Protein AF-A0A2G9T8Y3-F1 (afdb_monomer)

Sequence (91 aa):
MGDTITEVNENSQVDQYLYQGDVVLTEEQADEIVEDIEDEVAGGNRTKRQAFKDHRYPKMLWSHGVNYYFHNLASMHATTVSYKQARAGQK

Organism: Teladorsagia circumcincta (NCBI:txid45464)

Solvent-accessible surface area (backbone atoms only — not comparable to full-atom values): 5983 Å² total; per-residue (Å²): 138,78,81,49,68,50,57,54,26,50,78,65,73,50,30,92,68,24,53,98,36,80,37,79,70,55,72,69,60,48,51,55,51,50,53,55,50,52,42,35,73,74,70,44,80,78,76,76,88,67,83,90,71,59,97,59,57,72,76,79,55,67,87,86,59,80,91,82,84,80,62,92,84,58,50,72,67,57,53,54,53,52,51,54,52,56,61,69,69,73,118

Mean predicted aligned error: 7.31 Å

Secondary structure (DSSP, 8-state):
----HHHHHHHTT-GGGSBTTTBPPPHHHHHHHHHHHHHHHTT------PPP--TTTTTTS-BTB------TTS-HHHHHHHHHHHHHT--

pLDDT: mean 85.79, std 9.01, range [54.94, 95.44]

Structure (mmCIF, N/CA/C/O backbone):
data_AF-A0A2G9T8Y3-F1
#
_entry.id   AF-A0A2G9T8Y3-F1
#
loop_
_atom_site.group_PDB
_atom_site.id
_atom_site.type_symbol
_atom_site.label_atom_id
_atom_site.label_alt_id
_atom_site.label_comp_id
_atom_site.label_asym_id
_atom_site.label_entity_id
_atom_site.label_seq_id
_atom_site.pdbx_PDB_ins_code
_atom_site.Cartn_x
_atom_site.Cartn_y
_atom_site.Cartn_z
_atom_site.occupancy
_atom_site.B_iso_or_equiv
_atom_site.auth_seq_id
_atom_site.auth_comp_id
_atom_site.auth_asym_id
_atom_site.auth_atom_id
_atom_site.pdbx_PDB_model_num
ATOM 1 N N . MET A 1 1 ? 24.517 -0.021 -5.467 1.00 66.50 1 MET A N 1
ATOM 2 C CA . MET A 1 1 ? 23.586 0.534 -4.466 1.00 66.50 1 MET A CA 1
ATOM 3 C C . MET A 1 1 ? 22.445 1.135 -5.257 1.00 66.50 1 MET A C 1
ATOM 5 O O . MET A 1 1 ? 22.732 1.740 -6.281 1.00 66.50 1 MET A O 1
ATOM 9 N N . GLY A 1 2 ? 21.208 0.821 -4.894 1.00 83.62 2 GLY A N 1
ATOM 10 C CA . GLY A 1 2 ? 20.016 1.360 -5.546 1.00 83.62 2 GLY A CA 1
ATOM 11 C C . GLY A 1 2 ? 19.210 2.152 -4.530 1.00 83.62 2 GLY A C 1
ATOM 12 O O . GLY A 1 2 ? 19.393 1.937 -3.330 1.00 83.62 2 GLY A O 1
ATOM 13 N N . ASP A 1 3 ? 18.363 3.036 -5.036 1.00 90.94 3 ASP A N 1
ATOM 14 C CA . ASP A 1 3 ? 17.477 3.870 -4.233 1.00 90.94 3 ASP A CA 1
ATOM 15 C C . ASP A 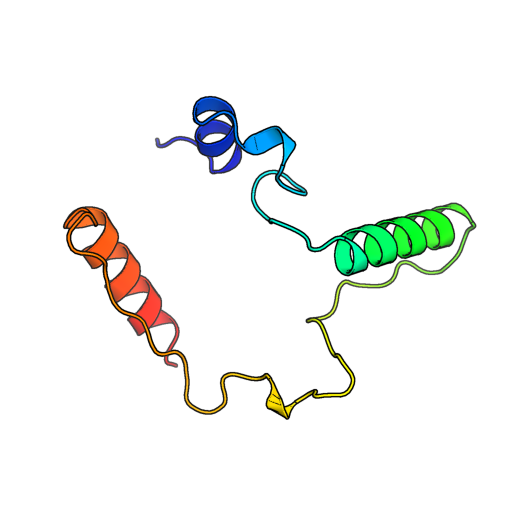1 3 ? 16.518 2.993 -3.413 1.00 90.94 3 ASP A C 1
ATOM 17 O O . ASP A 1 3 ? 16.078 1.918 -3.846 1.00 90.94 3 ASP A O 1
ATOM 21 N N . THR A 1 4 ? 16.213 3.439 -2.202 1.00 93.31 4 THR A N 1
ATOM 22 C CA . THR A 1 4 ? 15.173 2.854 -1.354 1.00 93.31 4 THR A CA 1
ATOM 23 C C . THR A 1 4 ? 13.788 3.119 -1.947 1.00 93.31 4 THR A C 1
ATOM 25 O O . THR A 1 4 ? 13.600 4.036 -2.743 1.00 93.31 4 THR A O 1
ATOM 28 N N . ILE A 1 5 ? 12.783 2.328 -1.553 1.00 91.44 5 ILE A N 1
ATOM 29 C CA . ILE A 1 5 ? 11.403 2.535 -2.027 1.00 91.44 5 ILE A CA 1
ATOM 30 C C . ILE A 1 5 ? 10.883 3.938 -1.685 1.00 91.44 5 ILE A C 1
ATOM 32 O O . ILE A 1 5 ? 10.211 4.557 -2.503 1.00 91.44 5 ILE A O 1
ATOM 36 N N . THR A 1 6 ? 11.263 4.460 -0.517 1.00 92.19 6 THR A N 1
ATOM 37 C CA . THR A 1 6 ? 10.922 5.812 -0.074 1.00 92.19 6 THR A CA 1
ATOM 38 C C . THR A 1 6 ? 11.544 6.861 -0.993 1.00 92.19 6 THR A C 1
ATOM 40 O O . THR A 1 6 ? 10.815 7.685 -1.527 1.00 92.19 6 THR A O 1
ATOM 43 N N . GLU A 1 7 ? 12.846 6.767 -1.288 1.00 93.94 7 GLU A N 1
ATOM 44 C CA . GLU A 1 7 ? 13.525 7.690 -2.214 1.00 93.94 7 GLU A CA 1
ATOM 45 C C . GLU A 1 7 ? 12.927 7.628 -3.630 1.00 93.94 7 GLU A C 1
ATOM 47 O O . GLU A 1 7 ? 12.727 8.659 -4.269 1.00 93.94 7 GLU A O 1
ATOM 52 N N . VAL A 1 8 ? 12.588 6.433 -4.127 1.00 94.62 8 VAL A N 1
ATOM 53 C CA . VAL A 1 8 ? 11.932 6.271 -5.438 1.00 94.62 8 VAL A CA 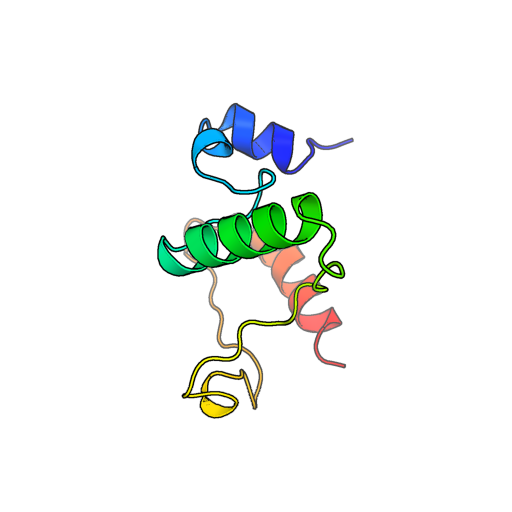1
ATOM 54 C C . VAL A 1 8 ? 10.565 6.965 -5.471 1.00 94.62 8 VAL A C 1
ATOM 56 O O . VAL A 1 8 ? 10.237 7.631 -6.459 1.00 94.62 8 VAL A O 1
ATOM 59 N N . ASN A 1 9 ? 9.773 6.825 -4.408 1.00 95.00 9 ASN A N 1
ATOM 60 C CA . ASN A 1 9 ? 8.429 7.395 -4.323 1.00 95.00 9 ASN A CA 1
ATOM 61 C C . ASN A 1 9 ? 8.449 8.914 -4.098 1.00 95.00 9 ASN A C 1
ATOM 63 O O . ASN A 1 9 ? 7.659 9.621 -4.727 1.00 95.00 9 ASN A O 1
ATOM 67 N N . GLU A 1 10 ? 9.387 9.419 -3.294 1.00 93.44 10 GLU A N 1
ATOM 68 C CA . GLU A 1 10 ? 9.651 10.855 -3.123 1.00 93.44 10 GLU A CA 1
ATOM 69 C C . GLU A 1 10 ? 10.081 11.496 -4.449 1.00 93.44 10 GLU A C 1
ATOM 71 O O . GLU A 1 10 ? 9.511 12.500 -4.880 1.00 93.44 10 GLU A O 1
ATOM 76 N N . ASN A 1 11 ? 11.017 10.869 -5.170 1.00 94.31 11 ASN A N 1
ATOM 77 C CA . ASN A 1 11 ? 11.459 11.336 -6.488 1.00 94.31 11 ASN A CA 1
ATOM 78 C C . ASN A 1 11 ? 10.328 11.326 -7.530 1.00 94.31 11 ASN A C 1
ATOM 80 O O . ASN A 1 11 ? 10.345 12.115 -8.476 1.00 94.31 11 ASN A O 1
ATOM 84 N N . SER A 1 12 ? 9.343 10.442 -7.352 1.00 93.69 12 SER A N 1
ATOM 85 C CA . SER A 1 12 ? 8.147 10.349 -8.196 1.00 93.69 12 SER A CA 1
ATOM 86 C C . SER A 1 12 ? 6.996 11.244 -7.718 1.00 93.69 12 SER A C 1
ATOM 88 O O . SER A 1 12 ? 5.954 11.269 -8.369 1.00 93.69 12 SER A O 1
ATOM 90 N N . GLN A 1 13 ? 7.177 11.984 -6.615 1.00 93.75 13 GLN A N 1
ATOM 91 C CA . GLN A 1 13 ? 6.203 12.909 -6.020 1.00 93.75 13 GLN A CA 1
ATOM 92 C C . GLN A 1 13 ? 4.867 12.251 -5.635 1.00 93.75 13 GLN A C 1
ATOM 94 O O . GLN A 1 13 ? 3.811 12.884 -5.693 1.00 93.75 13 GLN A O 1
ATOM 99 N N . VAL A 1 14 ? 4.904 10.967 -5.268 1.00 93.94 14 VAL A N 1
ATOM 100 C CA . VAL A 1 14 ? 3.721 10.214 -4.812 1.00 93.94 14 VAL A CA 1
ATOM 101 C C . VAL A 1 14 ? 3.751 9.909 -3.316 1.00 93.94 14 VAL A C 1
ATOM 103 O O . VAL A 1 14 ? 2.749 9.451 -2.774 1.00 93.94 14 VAL A O 1
ATOM 106 N N . ASP A 1 15 ? 4.868 10.181 -2.643 1.00 92.00 15 ASP A N 1
ATOM 107 C CA . ASP A 1 15 ? 5.114 9.914 -1.222 1.00 92.00 15 ASP A CA 1
ATOM 108 C C . ASP A 1 15 ? 4.037 10.504 -0.301 1.00 92.00 15 ASP A C 1
ATOM 110 O O . ASP A 1 15 ? 3.605 9.843 0.639 1.00 92.00 15 ASP A O 1
ATOM 114 N N . GLN A 1 16 ? 3.525 11.694 -0.625 1.00 91.25 16 GLN A N 1
ATOM 115 C CA . GLN A 1 16 ? 2.500 12.384 0.169 1.00 91.25 16 GLN A CA 1
ATOM 116 C C . GLN A 1 16 ? 1.151 11.650 0.210 1.00 91.25 16 GLN A C 1
ATOM 118 O O . GLN A 1 16 ? 0.330 11.926 1.083 1.00 91.25 16 GLN A O 1
ATOM 123 N N . TYR A 1 17 ? 0.912 10.724 -0.723 1.00 91.38 17 TYR A N 1
ATOM 124 C CA . TYR A 1 17 ? -0.307 9.912 -0.787 1.00 91.38 17 TYR A CA 1
ATOM 125 C C . TYR A 1 17 ? -0.117 8.508 -0.206 1.00 91.38 17 TYR A C 1
ATOM 127 O O . TYR A 1 17 ? -1.064 7.719 -0.182 1.00 91.38 17 TYR A O 1
ATOM 135 N N . LEU A 1 18 ? 1.103 8.171 0.218 1.00 92.81 18 LEU A N 1
ATOM 136 C CA . LEU A 1 18 ? 1.465 6.834 0.658 1.00 92.81 18 LEU A CA 1
ATOM 137 C C . LEU A 1 18 ? 1.653 6.801 2.168 1.00 92.81 18 LEU A C 1
ATOM 139 O O . LEU A 1 18 ? 2.507 7.470 2.750 1.00 92.81 18 LEU A O 1
ATOM 143 N N . TYR A 1 19 ? 0.895 5.930 2.811 1.00 89.31 19 TYR A N 1
ATOM 144 C CA . TYR A 1 19 ? 1.115 5.585 4.195 1.00 89.31 19 TYR A CA 1
ATOM 145 C C . TYR A 1 19 ? 2.449 4.846 4.350 1.00 89.31 19 TYR A C 1
ATOM 147 O O . TYR A 1 19 ? 2.731 3.891 3.625 1.00 89.31 19 TYR A O 1
ATOM 155 N N . GLN A 1 20 ? 3.282 5.312 5.289 1.00 88.38 20 GLN A N 1
ATOM 156 C CA . GLN A 1 20 ? 4.643 4.802 5.531 1.00 88.38 20 GLN A CA 1
ATOM 157 C C . GLN A 1 20 ? 5.548 4.766 4.282 1.00 88.38 20 GLN A C 1
ATOM 159 O O . GLN A 1 20 ? 6.582 4.103 4.285 1.00 88.38 20 GLN A O 1
ATOM 164 N N . GLY A 1 21 ? 5.203 5.537 3.247 1.00 90.06 21 GLY A N 1
ATOM 165 C CA . GLY A 1 21 ? 6.010 5.707 2.044 1.00 90.06 21 GL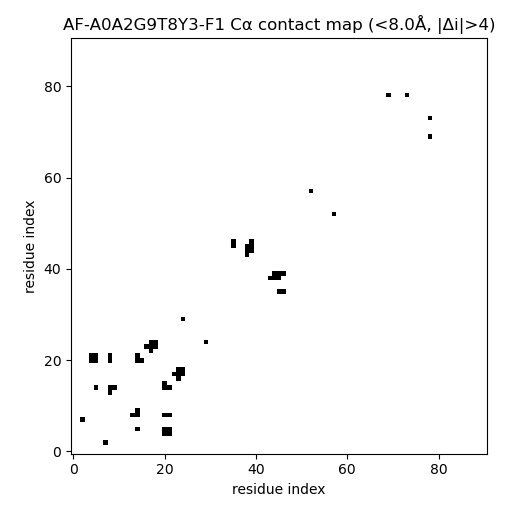Y A CA 1
ATOM 166 C C . GLY A 1 21 ? 5.850 4.619 0.981 1.00 90.06 21 GLY A C 1
ATOM 167 O O . GLY A 1 21 ? 6.494 4.740 -0.056 1.00 90.06 21 GLY A O 1
ATOM 168 N N . ASP A 1 22 ? 5.021 3.587 1.180 1.00 91.88 22 ASP A N 1
ATOM 169 C CA . ASP A 1 22 ? 4.841 2.500 0.199 1.00 91.88 22 ASP A CA 1
ATOM 170 C C . ASP A 1 22 ? 3.431 1.881 0.113 1.00 91.88 22 ASP A C 1
ATOM 172 O O . ASP A 1 22 ? 3.190 1.053 -0.770 1.00 91.88 22 ASP A O 1
ATOM 176 N N . VAL A 1 23 ? 2.476 2.290 0.957 1.00 90.06 23 VAL A N 1
ATOM 177 C CA . VAL A 1 23 ? 1.114 1.726 0.970 1.00 90.06 23 VAL A CA 1
ATOM 178 C C . VAL A 1 23 ? 0.064 2.786 0.646 1.00 90.06 23 VAL A C 1
ATOM 180 O O . VAL A 1 23 ? -0.030 3.805 1.318 1.00 90.06 23 VAL A O 1
ATOM 183 N N . VAL A 1 24 ? -0.793 2.519 -0.342 1.00 91.62 24 VAL A N 1
ATOM 184 C CA . VAL A 1 24 ? -2.036 3.285 -0.538 1.00 91.62 24 VAL A CA 1
ATOM 185 C C . VAL A 1 24 ? -3.105 2.721 0.393 1.00 91.62 24 VAL A C 1
ATOM 187 O O . VAL A 1 24 ? -3.356 1.514 0.377 1.00 91.62 24 VAL A O 1
ATOM 190 N N . LEU A 1 25 ? -3.742 3.587 1.178 1.00 87.06 25 LEU A N 1
ATOM 191 C CA . LEU A 1 25 ? -4.867 3.228 2.037 1.00 87.06 25 LEU A CA 1
ATOM 192 C C . LEU A 1 25 ? -6.188 3.672 1.409 1.00 87.06 25 LEU A C 1
ATOM 194 O O . LEU A 1 25 ? -6.257 4.688 0.718 1.00 87.06 25 LEU A O 1
ATOM 198 N N . THR A 1 26 ? -7.242 2.908 1.673 1.00 88.81 26 THR A N 1
ATOM 199 C CA . THR A 1 26 ? -8.615 3.422 1.563 1.00 88.81 26 THR A CA 1
ATOM 200 C C . THR A 1 26 ? -8.929 4.327 2.755 1.00 88.81 26 THR A C 1
ATOM 202 O O . THR A 1 26 ? -8.253 4.242 3.777 1.00 88.81 26 THR A O 1
ATOM 205 N N . GLU A 1 27 ? -9.953 5.175 2.637 1.00 89.19 27 GLU A N 1
ATOM 206 C CA . GLU A 1 27 ? -10.389 6.052 3.738 1.00 89.19 27 GLU A CA 1
ATOM 207 C C . GLU A 1 27 ? -10.716 5.240 5.003 1.00 89.19 27 GLU A C 1
ATOM 209 O O . GLU A 1 27 ? -10.154 5.510 6.055 1.00 89.19 27 GLU A O 1
ATOM 214 N N . GLU A 1 28 ? -11.488 4.155 4.870 1.00 86.56 28 GLU A N 1
ATOM 215 C CA . GLU A 1 28 ? -11.842 3.257 5.985 1.00 86.56 28 GLU A CA 1
ATOM 216 C C . GLU A 1 28 ? -10.602 2.667 6.681 1.00 86.56 28 GLU A C 1
ATOM 218 O O . GLU A 1 28 ? -10.509 2.662 7.902 1.00 86.56 28 GLU A O 1
ATOM 223 N N . GLN A 1 29 ? -9.591 2.240 5.916 1.00 84.38 29 GLN A N 1
ATOM 224 C CA . GLN A 1 29 ? -8.336 1.732 6.487 1.00 84.38 29 GLN A CA 1
ATOM 225 C C . GLN A 1 29 ? -7.498 2.821 7.167 1.00 84.38 29 GLN A C 1
ATOM 227 O O . GLN A 1 29 ? -6.721 2.516 8.071 1.00 84.38 29 GLN A O 1
ATOM 232 N N . ALA A 1 30 ? -7.581 4.066 6.694 1.00 89.00 30 ALA A N 1
ATOM 233 C CA . ALA A 1 30 ? -6.895 5.185 7.327 1.00 89.00 30 ALA A CA 1
ATOM 234 C C . ALA A 1 30 ? -7.549 5.522 8.673 1.00 89.00 30 ALA A C 1
ATOM 236 O O . ALA A 1 30 ? -6.826 5.688 9.655 1.00 89.00 30 ALA A O 1
ATOM 237 N N . ASP A 1 31 ? -8.882 5.537 8.722 1.00 89.19 31 ASP A N 1
ATOM 238 C CA . ASP A 1 31 ? -9.658 5.780 9.940 1.00 89.19 31 ASP A CA 1
ATOM 239 C C . ASP A 1 31 ? -9.392 4.695 10.998 1.00 89.19 31 ASP A C 1
ATOM 241 O O . ASP A 1 31 ? -9.045 5.028 12.130 1.00 89.19 31 ASP A O 1
ATOM 245 N N . GLU A 1 32 ? -9.412 3.410 10.616 1.00 85.62 32 GLU A N 1
ATOM 246 C CA . GLU A 1 32 ? -9.068 2.290 11.514 1.00 85.62 32 GLU A CA 1
ATOM 247 C C . GLU A 1 32 ? -7.673 2.457 12.145 1.00 85.62 32 GLU A C 1
ATOM 249 O O . GLU A 1 32 ? -7.475 2.199 13.331 1.00 85.62 32 GLU A O 1
ATOM 254 N N . ILE A 1 33 ? -6.686 2.910 11.363 1.00 85.25 33 ILE A N 1
ATOM 255 C CA . ILE A 1 33 ? -5.323 3.135 11.865 1.00 85.25 33 ILE A CA 1
ATOM 256 C C . ILE A 1 33 ? -5.275 4.320 12.834 1.00 85.25 33 ILE A C 1
ATOM 258 O O . ILE A 1 33 ? -4.495 4.280 13.787 1.00 85.25 33 ILE A O 1
ATOM 262 N N . VAL A 1 34 ? -6.048 5.381 12.588 1.00 88.12 34 VAL A N 1
ATOM 263 C CA . VAL A 1 34 ? -6.122 6.533 13.497 1.00 88.12 34 VAL A CA 1
ATOM 264 C C . VAL A 1 34 ? -6.735 6.109 14.829 1.00 88.12 34 VAL A C 1
ATOM 266 O O . VAL A 1 34 ? -6.130 6.383 15.863 1.00 88.12 34 VAL A O 1
ATOM 269 N N . GLU A 1 35 ? -7.852 5.379 14.805 1.00 86.00 35 GLU A N 1
ATOM 270 C CA . GLU A 1 35 ? -8.500 4.848 16.013 1.00 86.00 35 GLU A CA 1
ATOM 271 C C . GLU A 1 35 ? -7.551 3.936 16.809 1.00 86.00 35 GLU A C 1
ATOM 273 O O . GLU A 1 35 ? -7.370 4.136 18.012 1.00 86.00 35 GLU A O 1
ATOM 278 N N . ASP A 1 36 ? -6.852 3.012 16.136 1.00 82.56 36 ASP A N 1
ATOM 279 C CA . ASP A 1 36 ? -5.852 2.137 16.766 1.00 82.56 36 ASP A CA 1
ATOM 280 C C . ASP A 1 36 ? -4.737 2.945 17.469 1.00 82.56 36 ASP A C 1
ATOM 282 O O . ASP A 1 36 ? -4.287 2.586 18.562 1.00 82.56 36 ASP A O 1
ATOM 286 N N . ILE A 1 37 ? -4.273 4.042 16.858 1.00 84.50 37 ILE A N 1
ATOM 287 C CA . ILE A 1 37 ? -3.243 4.917 17.442 1.00 84.50 37 ILE A CA 1
ATOM 288 C C . ILE A 1 37 ? -3.796 5.686 18.648 1.00 84.50 37 ILE A C 1
ATOM 290 O O . ILE A 1 37 ? -3.099 5.825 19.657 1.00 84.50 37 ILE A O 1
ATOM 294 N N . GLU A 1 38 ? -5.016 6.208 18.557 1.00 87.12 38 GLU A N 1
ATOM 295 C CA . GLU A 1 38 ? -5.651 6.952 19.648 1.00 87.12 38 GLU A CA 1
ATOM 296 C C . GLU A 1 38 ? -5.879 6.063 20.876 1.00 87.12 38 GLU A C 1
ATOM 298 O O . GLU A 1 38 ? -5.534 6.463 21.995 1.00 87.12 38 GLU A O 1
ATOM 303 N N . ASP A 1 39 ? -6.347 4.832 20.669 1.00 84.81 39 ASP A N 1
ATOM 304 C CA . ASP A 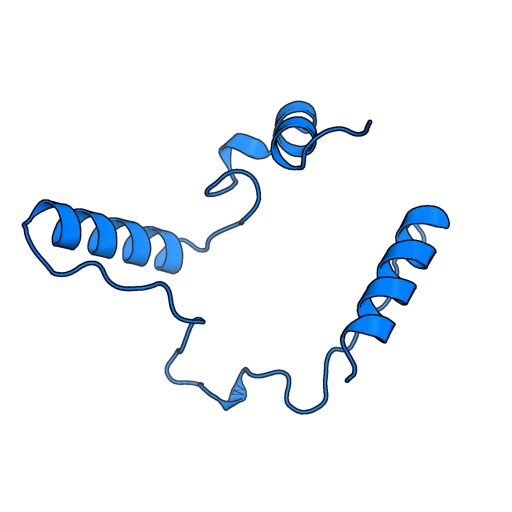1 39 ? -6.519 3.835 21.726 1.00 84.81 39 ASP A CA 1
ATOM 305 C C . ASP A 1 39 ? -5.180 3.459 22.382 1.00 84.81 39 ASP A C 1
ATOM 307 O O . ASP A 1 39 ? -5.091 3.360 23.612 1.00 84.81 39 ASP A O 1
ATOM 311 N N . GLU A 1 40 ? -4.110 3.307 21.594 1.00 82.81 40 GLU A N 1
ATOM 312 C CA . GLU A 1 40 ? -2.750 3.090 22.106 1.00 82.81 40 GLU A CA 1
ATOM 313 C C . GLU A 1 40 ? -2.273 4.248 22.993 1.00 82.81 40 GLU A C 1
ATOM 315 O O . GLU A 1 40 ? -1.737 4.027 24.086 1.00 82.81 40 GLU A O 1
ATOM 320 N N . VAL A 1 41 ? -2.483 5.492 22.552 1.00 84.44 41 VAL A N 1
ATOM 321 C CA . VAL A 1 41 ? -2.097 6.698 23.303 1.00 84.44 41 VAL A CA 1
ATOM 322 C C . VAL A 1 41 ? -2.925 6.850 24.582 1.00 84.44 41 VAL A C 1
ATOM 324 O O . VAL A 1 41 ? -2.398 7.303 25.602 1.00 84.44 41 VAL A O 1
ATOM 327 N N . ALA A 1 42 ? -4.189 6.420 24.573 1.00 85.31 42 ALA A N 1
ATOM 328 C CA . ALA A 1 42 ? -5.071 6.420 25.739 1.00 85.31 42 ALA A CA 1
ATOM 329 C C . ALA A 1 42 ? -4.712 5.349 26.796 1.00 85.31 42 ALA A C 1
ATOM 331 O O . ALA A 1 42 ? -5.368 5.262 27.838 1.00 85.31 42 ALA A O 1
ATOM 332 N N . GLY A 1 43 ? -3.660 4.554 26.569 1.00 80.81 43 GLY A N 1
ATOM 333 C CA . GLY A 1 43 ? -3.221 3.486 27.471 1.00 80.81 43 GLY A CA 1
ATOM 334 C C . GLY A 1 43 ? -3.876 2.132 27.191 1.00 80.81 43 GLY A C 1
ATOM 335 O O . GLY A 1 43 ? -3.765 1.220 28.015 1.00 80.81 43 GLY A O 1
ATOM 336 N N . GLY A 1 44 ? -4.549 1.992 26.046 1.00 77.69 44 GLY A N 1
ATOM 337 C CA . GLY A 1 44 ? -4.988 0.715 25.500 1.00 77.69 44 GLY A CA 1
ATOM 338 C C . GLY A 1 44 ? -3.808 -0.174 25.093 1.00 77.69 44 GLY A C 1
ATOM 339 O O . GLY A 1 44 ? -2.676 0.272 24.901 1.00 77.69 44 GLY A O 1
ATOM 340 N N . ASN A 1 45 ? -4.057 -1.480 24.982 1.00 76.69 45 ASN A N 1
ATOM 341 C CA . ASN A 1 45 ? -3.043 -2.410 24.490 1.00 76.69 45 ASN A CA 1
ATOM 342 C C . ASN A 1 45 ? -2.890 -2.262 22.974 1.00 76.69 45 ASN A C 1
ATOM 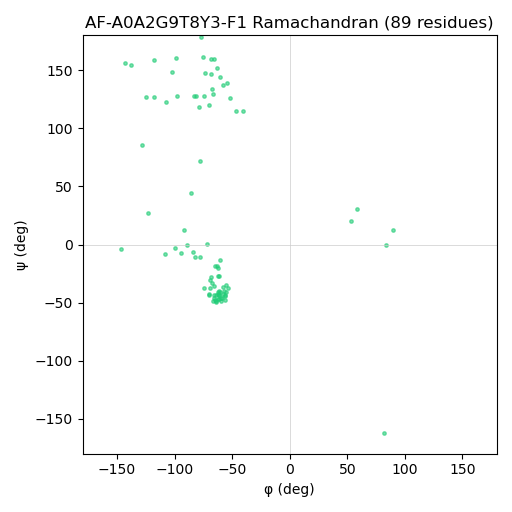344 O O . ASN A 1 45 ? -3.856 -2.437 22.245 1.00 76.69 45 ASN A O 1
ATOM 348 N N . ARG A 1 46 ? -1.648 -2.074 22.520 1.00 63.91 46 ARG A N 1
ATOM 349 C CA . ARG A 1 46 ? -1.254 -2.050 21.106 1.00 63.91 46 ARG A CA 1
ATOM 350 C C . ARG A 1 46 ? -1.846 -3.202 20.288 1.00 63.91 46 ARG A C 1
ATOM 352 O O . ARG A 1 46 ? -1.440 -4.361 20.469 1.00 63.91 46 ARG A O 1
ATOM 359 N N . THR A 1 47 ? -2.712 -2.897 19.327 1.00 66.12 47 THR A N 1
ATOM 360 C CA . THR A 1 47 ? -3.265 -3.903 18.415 1.00 66.12 47 THR A CA 1
ATOM 361 C C . THR A 1 47 ? -2.230 -4.231 17.336 1.00 66.12 47 THR A C 1
ATOM 363 O O . THR A 1 47 ? -1.767 -3.387 16.572 1.00 66.12 47 THR A O 1
ATOM 366 N N . LYS A 1 48 ? -1.783 -5.492 17.258 1.00 64.94 48 LYS A N 1
ATOM 367 C CA . LYS A 1 48 ? -0.904 -5.916 16.156 1.00 64.94 48 LYS A CA 1
ATOM 368 C C . LYS A 1 48 ? -1.712 -5.953 14.867 1.00 64.94 48 LYS A C 1
ATOM 370 O O . LYS A 1 48 ? -2.597 -6.803 14.766 1.00 64.94 48 LYS A O 1
ATOM 375 N N . ARG A 1 49 ? -1.307 -5.165 13.865 1.00 61.06 49 ARG A N 1
ATOM 376 C CA . ARG A 1 49 ? -1.824 -5.246 12.489 1.00 61.06 49 ARG A CA 1
ATOM 377 C C . ARG A 1 49 ? -2.012 -6.694 12.058 1.00 61.06 49 ARG A C 1
ATOM 379 O O . ARG A 1 49 ? -1.049 -7.461 11.970 1.00 61.06 49 ARG A O 1
ATOM 386 N N . GLN A 1 50 ? -3.261 -7.066 11.829 1.00 65.19 50 GLN A N 1
ATOM 387 C CA . GLN A 1 50 ? -3.614 -8.320 11.188 1.00 65.19 50 GLN A CA 1
ATOM 388 C C . GLN A 1 50 ? -3.907 -8.049 9.716 1.00 65.19 50 GLN A C 1
ATOM 390 O O . GLN A 1 50 ? -4.180 -6.920 9.321 1.00 65.19 50 GLN A O 1
ATOM 395 N N . ALA A 1 51 ? -3.854 -9.097 8.895 1.00 65.38 51 ALA A N 1
ATOM 396 C CA . ALA A 1 51 ? -4.432 -9.015 7.562 1.00 65.38 51 ALA A CA 1
ATOM 397 C C . ALA A 1 51 ? -5.900 -8.571 7.674 1.00 65.38 51 ALA A C 1
ATOM 399 O O . ALA A 1 51 ? -6.606 -9.050 8.564 1.00 65.38 51 ALA A O 1
ATOM 400 N N . PHE A 1 52 ? -6.331 -7.688 6.773 1.00 69.69 52 PHE A N 1
ATOM 401 C CA . PHE A 1 52 ? -7.707 -7.205 6.689 1.00 69.69 52 PHE A CA 1
ATOM 402 C C . PHE A 1 52 ? -8.695 -8.384 6.641 1.00 69.69 52 PHE A C 1
ATOM 404 O O . PHE A 1 52 ? -8.556 -9.297 5.819 1.00 69.69 52 PHE A O 1
ATOM 411 N N . LYS A 1 53 ? -9.670 -8.388 7.555 1.00 72.31 53 LYS A N 1
ATOM 412 C CA . LYS A 1 53 ? -10.694 -9.433 7.694 1.00 72.31 53 LYS A CA 1
ATOM 413 C C . LYS A 1 53 ? -12.072 -8.780 7.717 1.00 72.31 53 LYS A C 1
ATOM 415 O O . LYS A 1 53 ? -12.613 -8.528 8.786 1.00 72.31 53 LYS A O 1
ATOM 420 N N . ASP A 1 54 ? -12.640 -8.529 6.541 1.00 74.06 54 ASP A N 1
ATOM 421 C CA . ASP A 1 54 ? -14.023 -8.058 6.441 1.00 74.06 54 ASP A CA 1
ATOM 422 C C . ASP A 1 54 ? -15.039 -9.195 6.651 1.00 74.06 54 ASP A C 1
ATOM 424 O O . ASP A 1 54 ? -14.699 -10.374 6.792 1.00 74.06 54 ASP A O 1
ATOM 428 N N . HIS A 1 55 ? -16.327 -8.849 6.597 1.00 81.56 55 HIS A N 1
ATOM 429 C CA . HIS A 1 55 ? -17.432 -9.807 6.699 1.00 81.56 55 HIS A CA 1
ATOM 430 C C . HIS A 1 55 ? -17.435 -10.888 5.595 1.00 81.56 55 HIS A C 1
ATOM 432 O O . HIS A 1 55 ? -18.194 -11.860 5.671 1.00 81.56 55 HIS A O 1
ATOM 438 N N . ARG A 1 56 ? -16.641 -10.712 4.530 1.00 80.25 56 ARG A N 1
ATOM 439 C CA . ARG A 1 56 ? -16.498 -11.658 3.417 1.00 80.25 56 ARG A CA 1
ATOM 440 C C . ARG A 1 56 ? -15.310 -12.585 3.632 1.00 80.25 56 ARG A C 1
ATOM 442 O O . ARG A 1 56 ? -15.180 -13.553 2.881 1.00 80.25 56 ARG A O 1
ATOM 449 N N . TYR A 1 57 ? -14.478 -12.371 4.648 1.00 79.12 57 TYR A N 1
ATOM 450 C CA . TYR A 1 57 ? -13.401 -13.283 5.012 1.00 79.12 57 TYR A CA 1
ATOM 451 C C . TYR A 1 57 ? -13.936 -14.700 5.325 1.00 79.12 57 TYR A C 1
ATOM 453 O O . TYR A 1 57 ? -14.962 -14.837 5.993 1.00 79.12 57 TYR A O 1
ATOM 461 N N . PRO A 1 58 ? -13.278 -15.786 4.865 1.00 84.31 58 PRO A N 1
ATOM 462 C CA . PRO A 1 58 ? -12.047 -15.835 4.071 1.00 84.31 58 PRO A CA 1
ATOM 463 C C . PRO A 1 58 ? -12.280 -15.860 2.549 1.00 84.31 58 PRO A C 1
ATOM 465 O O . PRO A 1 58 ? -11.349 -16.144 1.801 1.00 84.31 58 PRO A O 1
ATOM 468 N N . LYS A 1 59 ? -13.493 -15.590 2.048 1.00 82.88 59 LYS A N 1
ATOM 469 C CA . LYS A 1 59 ? -13.826 -15.704 0.610 1.00 82.88 59 LYS A CA 1
ATOM 470 C C . LYS A 1 59 ? -13.015 -14.759 -0.284 1.00 82.88 59 LYS A C 1
ATOM 472 O O . LYS A 1 59 ? -12.910 -15.004 -1.477 1.00 82.88 59 LYS A O 1
ATOM 477 N N . MET A 1 60 ? -12.447 -13.706 0.300 1.00 80.44 60 MET A N 1
ATOM 478 C CA . MET A 1 60 ? -11.538 -12.754 -0.347 1.00 80.44 60 MET A CA 1
ATOM 479 C C . MET A 1 60 ? -10.097 -13.276 -0.509 1.00 80.44 60 MET A C 1
ATOM 481 O O . MET A 1 60 ? -9.290 -12.641 -1.184 1.00 80.44 60 MET A O 1
ATOM 485 N N . LEU A 1 61 ? -9.740 -14.407 0.111 1.00 85.94 61 LEU A N 1
ATOM 486 C CA . LEU A 1 61 ? -8.384 -14.951 0.042 1.00 85.94 61 LEU A CA 1
ATOM 487 C C . LEU A 1 61 ? -8.075 -15.585 -1.319 1.00 85.94 61 LEU A C 1
ATOM 489 O O . LEU A 1 61 ? -8.915 -16.222 -1.958 1.00 85.94 61 LEU A O 1
ATOM 493 N N . TRP A 1 62 ? -6.808 -15.487 -1.712 1.00 86.06 62 TRP A N 1
ATOM 494 C CA . TRP A 1 62 ? -6.256 -16.073 -2.933 1.00 86.06 62 TRP A CA 1
ATOM 495 C C . TRP A 1 62 ? -6.007 -17.579 -2.750 1.00 86.06 62 TRP A C 1
ATOM 497 O O . TRP A 1 62 ? -4.878 -18.038 -2.605 1.00 86.06 62 TRP A O 1
ATOM 507 N N . SER A 1 63 ? -7.096 -18.352 -2.710 1.00 83.75 63 SER A N 1
ATOM 508 C CA . SER A 1 63 ? -7.101 -19.787 -2.363 1.00 83.75 63 SER A CA 1
ATOM 509 C C . SER A 1 63 ? -6.285 -20.689 -3.296 1.00 83.75 63 SER A C 1
ATOM 511 O O . SER A 1 63 ? -5.805 -21.732 -2.864 1.00 83.75 63 SER A O 1
ATOM 513 N N . HIS A 1 64 ? -6.118 -20.293 -4.557 1.00 86.31 64 HIS A N 1
ATOM 514 C CA . HIS A 1 64 ? -5.399 -21.060 -5.582 1.00 86.31 64 HIS A CA 1
ATOM 515 C C . HIS A 1 64 ? -4.256 -20.242 -6.195 1.00 86.31 64 HIS A C 1
ATOM 517 O O . HIS A 1 64 ? -3.885 -20.430 -7.352 1.00 86.31 64 HIS A O 1
ATOM 523 N N . GLY A 1 65 ? -3.715 -19.300 -5.419 1.00 85.81 65 GLY A N 1
ATOM 524 C CA . GLY A 1 65 ? -2.719 -18.352 -5.890 1.00 85.81 65 GLY A CA 1
ATOM 525 C C . GLY A 1 65 ? -3.328 -17.164 -6.631 1.00 85.81 65 GLY A C 1
ATOM 526 O O . GLY A 1 65 ? -4.507 -16.840 -6.487 1.00 85.81 65 GLY A O 1
ATOM 527 N N . VAL A 1 66 ? -2.472 -16.485 -7.390 1.00 88.12 66 VAL A N 1
ATOM 528 C CA . VAL A 1 66 ? -2.706 -15.139 -7.919 1.00 88.12 66 VAL A CA 1
ATOM 529 C C . VAL A 1 66 ? -2.532 -15.151 -9.417 1.00 88.12 66 VAL A C 1
ATOM 531 O O . VAL A 1 66 ? -1.472 -15.532 -9.913 1.00 88.12 66 VAL A O 1
ATOM 534 N N . ASN A 1 67 ? -3.533 -14.662 -10.136 1.00 90.62 67 ASN A N 1
ATOM 535 C CA . ASN A 1 67 ? -3.384 -14.415 -11.560 1.00 90.62 67 ASN A CA 1
ATOM 536 C C . ASN A 1 67 ? -2.688 -13.067 -11.770 1.00 90.62 67 ASN A C 1
ATOM 538 O O . ASN A 1 67 ? -3.131 -12.049 -11.243 1.00 90.62 67 ASN A O 1
ATOM 542 N N . TYR A 1 68 ? -1.612 -13.060 -12.553 1.00 90.75 68 TYR A N 1
ATOM 543 C CA . TYR A 1 68 ? 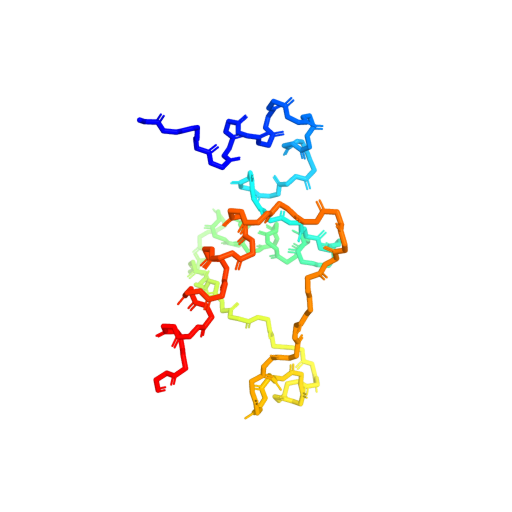-0.880 -11.850 -12.915 1.00 90.75 68 TYR A CA 1
ATOM 544 C C . TYR A 1 68 ? -0.493 -11.880 -14.395 1.00 90.75 68 TYR A C 1
ATOM 546 O O . TYR A 1 68 ? -0.341 -12.943 -14.997 1.00 90.75 68 TYR A O 1
ATOM 554 N N . TYR A 1 69 ? -0.308 -10.700 -14.978 1.00 94.12 69 TYR A N 1
ATOM 555 C CA . TYR A 1 69 ? 0.260 -10.520 -16.309 1.00 94.12 69 TYR A CA 1
ATOM 556 C C . TYR A 1 69 ? 1.142 -9.270 -16.311 1.00 94.12 69 TYR A C 1
ATOM 558 O O . TYR A 1 69 ? 0.964 -8.374 -15.486 1.00 94.12 69 TYR A O 1
ATOM 566 N N . PHE A 1 70 ? 2.102 -9.204 -17.230 1.00 94.25 70 PHE A N 1
ATOM 567 C CA . PHE A 1 70 ? 2.942 -8.021 -17.399 1.00 94.25 70 PHE A CA 1
ATOM 568 C C . PHE A 1 70 ? 2.395 -7.166 -18.536 1.00 94.25 70 PHE A C 1
ATOM 570 O O . PHE A 1 70 ? 2.170 -7.662 -19.640 1.00 94.25 70 PHE A O 1
ATOM 577 N N . HIS A 1 71 ? 2.178 -5.881 -18.262 1.00 95.44 71 HIS A N 1
ATOM 578 C CA . HIS A 1 71 ? 1.802 -4.916 -19.289 1.00 95.44 71 HIS A CA 1
ATOM 579 C C . HIS A 1 71 ? 2.927 -4.774 -20.327 1.00 95.44 71 HIS A C 1
ATOM 581 O O . HIS A 1 71 ? 4.101 -4.930 -19.995 1.00 95.44 71 HIS A O 1
ATOM 587 N N . ASN A 1 72 ? 2.596 -4.433 -21.575 1.00 93.06 72 ASN A N 1
ATOM 588 C CA . ASN A 1 72 ? 3.581 -4.321 -22.664 1.00 93.06 72 ASN A CA 1
ATOM 589 C C . ASN A 1 72 ? 4.643 -3.225 -22.439 1.00 93.06 72 ASN A C 1
ATOM 591 O O . ASN A 1 72 ? 5.696 -3.258 -23.065 1.00 93.06 72 ASN A O 1
ATOM 595 N N . LEU A 1 73 ? 4.369 -2.271 -21.546 1.00 95.44 73 LEU A N 1
ATOM 596 C CA . LEU A 1 73 ? 5.304 -1.220 -21.132 1.00 95.44 73 LEU A CA 1
ATOM 597 C C . LEU A 1 73 ? 6.271 -1.664 -20.020 1.00 95.44 73 LEU A C 1
ATOM 599 O O . LEU A 1 73 ? 7.170 -0.906 -19.660 1.00 95.44 73 LEU A O 1
ATOM 603 N N . ALA A 1 74 ? 6.104 -2.863 -19.452 1.00 93.00 74 ALA A N 1
ATOM 604 C CA . ALA A 1 74 ? 7.016 -3.370 -18.434 1.00 93.00 74 ALA A CA 1
ATOM 605 C C . ALA A 1 74 ? 8.400 -3.639 -19.040 1.00 93.00 74 ALA A C 1
ATOM 607 O O . ALA A 1 74 ? 8.532 -4.262 -20.095 1.00 93.00 74 ALA A O 1
ATOM 608 N N . SER A 1 75 ? 9.452 -3.194 -18.352 1.00 94.62 75 SER A N 1
ATOM 609 C CA . SER A 1 75 ? 10.814 -3.475 -18.796 1.00 94.62 75 SER A CA 1
ATOM 610 C C . SER A 1 75 ? 11.133 -4.965 -18.646 1.00 94.62 75 SER A C 1
ATOM 612 O O . SER A 1 75 ? 10.713 -5.623 -17.692 1.00 94.62 75 SER A O 1
ATOM 614 N N . MET A 1 76 ? 11.955 -5.495 -19.555 1.00 93.44 76 MET A N 1
ATOM 615 C CA . MET A 1 76 ? 12.399 -6.894 -19.504 1.00 93.44 76 MET 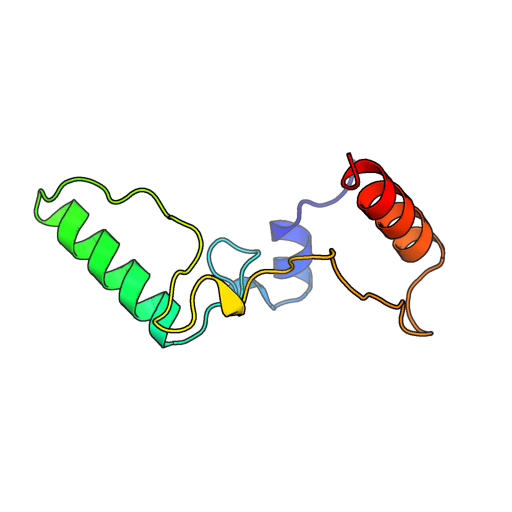A CA 1
ATOM 616 C C . MET A 1 76 ? 13.064 -7.247 -18.160 1.00 93.44 76 MET A C 1
ATOM 618 O O . MET A 1 76 ? 12.895 -8.356 -17.645 1.00 93.44 76 MET A O 1
ATOM 622 N N . HIS A 1 77 ? 13.794 -6.295 -17.567 1.00 93.56 77 HIS A N 1
ATOM 623 C CA . HIS A 1 77 ? 14.393 -6.455 -16.243 1.00 93.56 77 HIS A CA 1
ATOM 624 C C . HIS A 1 77 ? 13.333 -6.603 -15.147 1.00 93.56 77 HIS A C 1
ATOM 626 O O . HIS A 1 77 ? 13.415 -7.558 -14.372 1.00 93.56 77 HIS A O 1
ATOM 632 N N . ALA A 1 78 ? 12.328 -5.721 -15.114 1.00 91.06 78 ALA A N 1
ATOM 633 C CA . ALA A 1 78 ? 11.243 -5.789 -14.137 1.00 91.06 78 ALA A CA 1
ATOM 634 C C . ALA A 1 78 ? 10.486 -7.120 -14.250 1.00 91.06 78 ALA A C 1
ATOM 636 O O . ALA A 1 78 ? 10.368 -7.848 -13.267 1.00 91.06 78 ALA A O 1
ATOM 637 N N . THR A 1 79 ? 10.10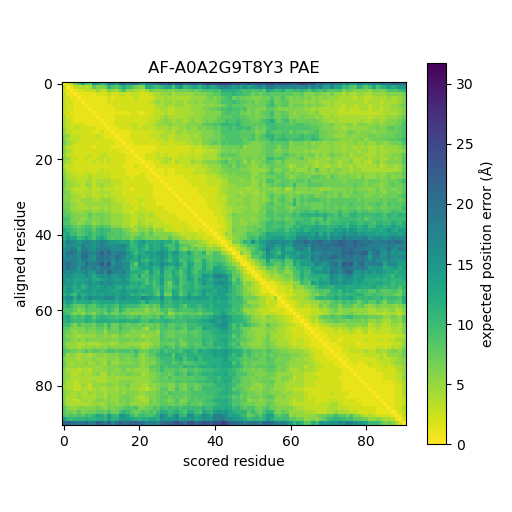1 -7.512 -15.467 1.00 93.12 79 THR A N 1
ATOM 638 C CA . THR A 1 79 ? 9.430 -8.793 -15.731 1.00 93.12 79 THR A CA 1
ATOM 639 C C . THR A 1 79 ? 10.244 -9.991 -15.239 1.00 93.12 79 THR A C 1
ATOM 641 O O . THR A 1 79 ? 9.706 -10.889 -14.590 1.00 93.12 79 THR A O 1
ATOM 644 N N . THR A 1 80 ? 11.555 -10.007 -15.501 1.00 93.94 80 THR A N 1
ATOM 645 C CA . THR A 1 80 ? 12.428 -11.120 -15.100 1.00 93.94 80 THR A CA 1
ATOM 646 C C . THR A 1 80 ? 12.543 -11.236 -13.581 1.00 93.94 80 THR A C 1
ATOM 648 O O . THR A 1 80 ? 12.497 -12.345 -13.041 1.00 93.94 80 THR A O 1
ATOM 651 N N . VAL A 1 81 ? 12.710 -10.111 -12.882 1.00 93.31 81 VAL A N 1
ATOM 652 C CA . VAL A 1 81 ? 12.819 -10.093 -11.417 1.00 93.31 81 VAL A CA 1
ATOM 653 C C . VAL A 1 81 ? 11.494 -10.506 -10.778 1.00 93.31 81 VAL A C 1
ATOM 655 O O . VAL A 1 81 ? 11.490 -11.420 -9.951 1.00 93.31 81 VAL A O 1
ATOM 658 N N . SER A 1 82 ? 10.375 -9.926 -11.218 1.00 91.50 82 SER A N 1
ATOM 659 C CA . SER A 1 82 ? 9.043 -10.260 -10.704 1.00 91.50 82 SER A CA 1
ATOM 660 C C . SER A 1 82 ? 8.688 -11.731 -10.932 1.00 91.50 82 SER A C 1
ATOM 662 O O . SER A 1 82 ? 8.190 -12.389 -10.023 1.00 91.50 82 SER A O 1
ATOM 664 N N . TYR A 1 83 ? 9.013 -12.295 -12.101 1.00 92.62 83 TYR A N 1
ATOM 665 C CA . TYR A 1 83 ? 8.804 -13.721 -12.368 1.00 92.62 83 TYR A CA 1
ATOM 666 C C . TYR A 1 83 ? 9.614 -14.620 -11.419 1.00 92.62 83 TYR A C 1
ATOM 668 O O . TYR A 1 83 ? 9.090 -15.599 -10.884 1.00 92.62 83 TYR A O 1
ATOM 676 N N . LYS A 1 84 ? 10.889 -14.285 -11.169 1.00 93.25 84 LYS A N 1
ATOM 677 C CA . LYS A 1 84 ? 11.734 -15.034 -10.222 1.00 93.25 84 LYS A CA 1
ATOM 678 C C . LYS A 1 84 ? 11.162 -14.999 -8.804 1.00 93.25 84 LYS A C 1
ATOM 680 O O . LYS A 1 84 ? 11.141 -16.039 -8.147 1.00 93.25 84 LYS A O 1
ATOM 685 N N . GLN A 1 85 ? 10.690 -13.839 -8.349 1.00 89.25 85 GLN A N 1
ATOM 686 C CA . GLN A 1 85 ? 10.070 -13.689 -7.029 1.00 89.25 85 GLN A CA 1
ATOM 687 C C .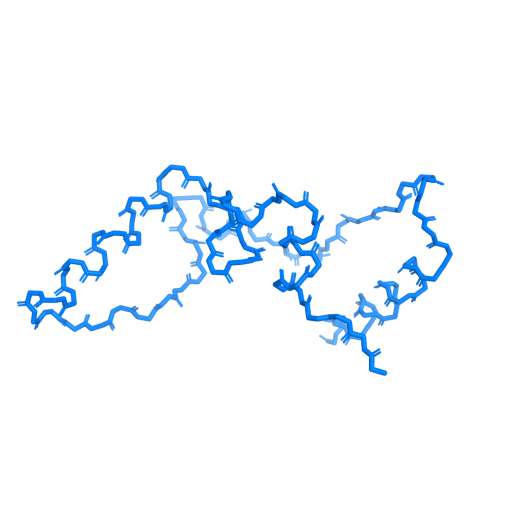 GLN A 1 85 ? 8.759 -14.474 -6.920 1.00 89.25 85 GLN A C 1
ATOM 689 O O . GLN A 1 85 ? 8.592 -15.234 -5.967 1.00 89.25 85 GLN A O 1
ATOM 694 N N . ALA A 1 86 ? 7.879 -14.373 -7.922 1.00 89.56 86 ALA A N 1
ATOM 695 C CA . ALA A 1 86 ? 6.626 -15.125 -7.962 1.00 89.56 86 ALA A CA 1
ATOM 696 C C . ALA A 1 86 ? 6.871 -16.637 -7.857 1.00 89.56 86 ALA A C 1
ATOM 698 O O . ALA A 1 86 ? 6.216 -17.321 -7.075 1.00 89.56 86 ALA A O 1
ATOM 699 N N . ARG A 1 87 ? 7.876 -17.158 -8.575 1.00 87.00 87 ARG A N 1
ATOM 700 C CA . ARG A 1 87 ? 8.255 -18.576 -8.504 1.00 87.00 87 ARG A CA 1
ATOM 701 C C . ARG A 1 87 ? 8.817 -18.975 -7.136 1.00 87.00 87 ARG A C 1
ATOM 703 O O . ARG A 1 87 ? 8.591 -20.096 -6.694 1.00 87.00 87 ARG A O 1
ATOM 710 N N . ALA A 1 88 ? 9.556 -18.087 -6.471 1.00 88.12 88 ALA A N 1
ATOM 711 C CA . ALA A 1 88 ? 10.132 -18.367 -5.156 1.00 88.12 88 ALA A CA 1
ATOM 712 C C . ALA A 1 88 ? 9.069 -18.478 -4.047 1.00 88.12 88 ALA A C 1
ATOM 714 O O . ALA A 1 88 ? 9.295 -19.191 -3.069 1.00 88.12 88 ALA A O 1
ATOM 715 N N . GLY A 1 89 ? 7.931 -17.793 -4.204 1.00 77.44 89 GLY A N 1
ATOM 716 C CA . GLY A 1 89 ? 6.822 -17.795 -3.246 1.00 77.44 89 GLY A CA 1
ATOM 717 C C . GLY A 1 89 ? 5.853 -18.981 -3.352 1.00 77.44 89 GLY A C 1
ATOM 718 O O . GLY A 1 89 ? 5.043 -19.158 -2.453 1.00 77.44 89 GLY A O 1
ATOM 719 N N . GLN A 1 90 ? 5.928 -19.805 -4.404 1.00 70.56 90 GLN A N 1
ATOM 720 C CA . GLN A 1 90 ? 5.034 -20.958 -4.631 1.00 70.56 90 GLN A CA 1
ATOM 721 C C . GLN A 1 90 ? 5.507 -22.247 -3.923 1.00 70.56 90 GLN A C 1
ATOM 723 O O . GLN A 1 90 ? 5.548 -23.309 -4.543 1.00 70.56 90 GLN A O 1
ATOM 728 N N . LYS A 1 91 ? 5.935 -22.159 -2.660 1.00 54.94 91 LYS A N 1
ATOM 729 C CA . LYS A 1 91 ? 6.385 -23.331 -1.886 1.00 54.94 91 LYS A CA 1
ATOM 730 C C . LYS A 1 91 ? 5.242 -24.083 -1.220 1.00 54.94 91 LYS A C 1
ATOM 732 O O . LYS A 1 91 ? 4.319 -23.409 -0.719 1.00 54.94 91 LYS A O 1
#

Foldseek 3Di:
DDDDLQRVCVVVVNQVQADVRPHHDDPVRVVVVVVLVVCVVVVHDRDDDDPDDDPCPPVVDPPPDDDDDDDPPDDPVNVVVVVVVSVVPPD

Radius of gyration: 17.73 Å; Cα contacts (8 Å, |Δi|>4): 32; chains: 1; bounding box: 41×36×50 Å